Protein AF-A0A2N3B9I8-F1 (afdb_monomer_lite)

Secondary structure (DSSP, 8-state):
---TT-EEEHHHHHHHHTS-HHHHHHHHHTT-S-GGGEE-TTS-EEEGGGHHHHHHHHHGGGTS-HHHHHHHHHHHHHHHHHHTTS-HHHHTTS--EEEETTEEEE-HHHHHHHHHHHHHHHHHHHTEE-BTTBGGG--EETTS--BHHHHHHHHHTT----

Foldseek 3Di:
DDALQDWAALVLLCQLLVHDSVLSVVCVVVVLAPCVQWDCVVHTTGRLQCSLLSNQQVVCVVPDPNVVSSVLRVVCVVVCVVCRRDGLVVVLPDASWDDDPVDIDGSSVSSVSSVVSVVVVVVVVVQWDFDCVQPRRAIAGPPDNHGPVVVVVCVVVVPDDD

Structure (mmCIF, N/CA/C/O backbone):
data_AF-A0A2N3B9I8-F1
#
_entry.id   AF-A0A2N3B9I8-F1
#
loop_
_atom_site.group_PDB
_atom_site.id
_atom_site.type_symbol
_atom_site.label_atom_id
_atom_site.label_alt_id
_atom_site.label_comp_id
_atom_site.label_asym_id
_atom_site.label_entity_id
_atom_site.label_seq_id
_atom_site.pdbx_PDB_ins_code
_atom_site.Cartn_x
_atom_site.Cartn_y
_atom_site.Cartn_z
_atom_site.occupancy
_atom_site.B_iso_or_equiv
_atom_site.auth_seq_id
_atom_site.auth_comp_id
_atom_site.auth_asym_id
_atom_site.auth_atom_id
_atom_site.pdbx_PDB_model_num
ATOM 1 N N . MET A 1 1 ? -16.545 -0.253 -2.486 1.00 50.06 1 MET A N 1
ATOM 2 C CA . MET A 1 1 ? -15.345 -0.474 -3.320 1.00 50.06 1 MET A CA 1
ATOM 3 C C . MET A 1 1 ? -14.466 0.749 -3.206 1.00 50.06 1 MET A C 1
ATOM 5 O O . MET A 1 1 ? -14.866 1.826 -3.631 1.00 50.06 1 MET A O 1
ATOM 9 N N . THR A 1 2 ? -13.317 0.573 -2.575 1.00 61.41 2 THR A N 1
ATOM 10 C CA . THR A 1 2 ? -12.321 1.611 -2.313 1.00 61.41 2 THR A CA 1
ATOM 11 C C . THR A 1 2 ? -11.601 1.955 -3.621 1.00 61.41 2 THR A C 1
ATOM 13 O O . THR A 1 2 ? -11.182 1.056 -4.354 1.00 61.41 2 THR A O 1
ATOM 16 N N . ALA A 1 3 ? -11.514 3.235 -3.986 1.00 71.00 3 ALA A N 1
ATOM 17 C CA . ALA A 1 3 ? -11.034 3.630 -5.312 1.00 71.00 3 ALA A CA 1
ATOM 18 C C . ALA A 1 3 ? -9.507 3.482 -5.442 1.00 71.00 3 ALA A C 1
ATOM 20 O O . ALA A 1 3 ? -8.766 3.775 -4.509 1.00 71.00 3 ALA A O 1
ATOM 21 N N . VAL A 1 4 ? -9.015 3.113 -6.630 1.00 72.94 4 VAL A N 1
ATOM 22 C CA . VAL A 1 4 ? -7.570 3.105 -6.958 1.00 72.94 4 VAL A CA 1
ATOM 23 C C . VAL A 1 4 ? -6.934 4.482 -6.720 1.00 72.94 4 VAL A C 1
ATOM 25 O O . VAL A 1 4 ? -5.761 4.575 -6.353 1.00 72.94 4 VAL A O 1
ATOM 28 N N . THR A 1 5 ? -7.718 5.547 -6.924 1.00 85.69 5 THR A N 1
ATOM 29 C CA . THR A 1 5 ? -7.319 6.943 -6.718 1.00 85.69 5 THR A CA 1
ATOM 30 C C . THR A 1 5 ? -7.312 7.394 -5.265 1.00 85.69 5 THR A C 1
ATOM 32 O O . THR A 1 5 ? -6.978 8.548 -5.005 1.00 85.69 5 THR A O 1
ATOM 35 N N . GLU A 1 6 ? -7.740 6.554 -4.324 1.00 91.00 6 GLU A N 1
ATOM 36 C CA . GLU A 1 6 ? -7.796 6.952 -2.925 1.00 91.00 6 GLU A CA 1
ATOM 37 C C . GLU A 1 6 ? -6.398 7.266 -2.392 1.00 91.00 6 GLU A C 1
ATOM 39 O O . GLU A 1 6 ? -5.446 6.517 -2.617 1.00 91.00 6 GLU A O 1
ATOM 44 N N . MET A 1 7 ? -6.289 8.378 -1.669 1.00 94.81 7 MET A N 1
ATOM 45 C CA . MET A 1 7 ? -5.077 8.764 -0.960 1.00 94.81 7 MET A CA 1
ATOM 46 C C . MET A 1 7 ? -5.164 8.229 0.469 1.00 94.81 7 MET A C 1
ATOM 48 O O . MET A 1 7 ? -5.855 8.791 1.316 1.00 94.81 7 MET A O 1
ATOM 52 N N . LEU A 1 8 ? -4.477 7.117 0.716 1.00 96.56 8 LEU A N 1
ATOM 53 C CA . LEU A 1 8 ? -4.437 6.434 2.005 1.00 96.56 8 LEU A CA 1
ATOM 54 C C . LEU A 1 8 ? -3.509 7.161 2.966 1.00 96.56 8 LEU A C 1
ATOM 56 O O . LEU A 1 8 ? -2.431 7.602 2.565 1.00 96.56 8 LEU A O 1
ATOM 60 N N . LYS A 1 9 ? -3.866 7.214 4.252 1.00 96.81 9 LYS A N 1
ATOM 61 C CA . LYS A 1 9 ? -2.926 7.660 5.291 1.00 96.81 9 LYS A CA 1
ATOM 62 C C . LYS A 1 9 ? -1.725 6.718 5.338 1.00 96.81 9 LYS A C 1
ATOM 64 O O . LYS A 1 9 ? -1.853 5.530 5.050 1.00 96.81 9 LYS A O 1
ATOM 69 N N . ALA A 1 10 ? -0.569 7.205 5.786 1.00 97.38 10 ALA A N 1
ATOM 70 C CA . ALA A 1 10 ? 0.640 6.380 5.895 1.00 97.38 10 ALA A CA 1
ATOM 71 C C . ALA A 1 10 ? 0.431 5.059 6.675 1.00 97.38 10 ALA A C 1
ATOM 73 O O . ALA A 1 10 ? 0.983 4.027 6.299 1.00 97.38 10 ALA A O 1
ATOM 74 N N . THR A 1 11 ? -0.396 5.065 7.725 1.00 96.62 11 THR A N 1
ATOM 75 C CA . THR A 1 11 ? -0.753 3.861 8.497 1.00 96.62 11 THR A CA 1
ATOM 76 C C . THR A 1 11 ? -1.597 2.868 7.702 1.00 96.62 11 THR A C 1
ATOM 78 O O . THR A 1 11 ? -1.392 1.665 7.807 1.00 96.62 11 THR A O 1
ATOM 81 N N . GLU A 1 12 ? -2.515 3.350 6.873 1.00 97.44 12 GLU A N 1
ATOM 82 C CA . GLU A 1 12 ? -3.358 2.514 6.015 1.00 97.44 12 GLU A CA 1
ATOM 83 C C . GLU A 1 12 ? -2.552 1.955 4.841 1.00 97.44 12 GLU A C 1
ATOM 85 O O . GLU A 1 12 ? -2.642 0.770 4.528 1.00 97.44 12 GLU A O 1
ATOM 90 N N . ALA A 1 13 ? -1.683 2.777 4.249 1.00 98.25 13 ALA A N 1
ATOM 91 C CA . ALA A 1 13 ? -0.748 2.342 3.219 1.00 98.25 13 ALA A CA 1
ATOM 92 C C . ALA A 1 13 ? 0.187 1.233 3.731 1.00 98.25 13 ALA A C 1
ATOM 94 O O . ALA A 1 13 ? 0.465 0.292 2.987 1.00 98.25 13 ALA A O 1
ATOM 95 N N . ALA A 1 14 ? 0.629 1.301 4.994 1.00 98.44 14 ALA A N 1
ATOM 96 C CA . ALA A 1 14 ? 1.428 0.252 5.634 1.00 98.44 14 ALA A CA 1
ATOM 97 C C . ALA A 1 14 ? 0.682 -1.094 5.657 1.00 98.44 14 ALA A C 1
ATOM 99 O O . ALA A 1 14 ? 1.230 -2.113 5.239 1.00 98.44 14 ALA A O 1
ATOM 100 N N . VAL A 1 15 ? -0.599 -1.083 6.045 1.00 97.50 15 VAL A N 1
ATOM 101 C CA . VAL A 1 15 ? -1.465 -2.276 6.038 1.00 97.50 15 VAL A CA 1
ATOM 102 C C . VAL A 1 15 ? -1.649 -2.816 4.615 1.00 97.50 15 VAL A C 1
ATOM 104 O O . VAL A 1 15 ? -1.391 -3.991 4.352 1.00 97.50 15 VAL A O 1
ATOM 107 N N . VAL A 1 16 ? -2.027 -1.952 3.669 1.00 98.00 16 VAL A N 1
ATOM 108 C CA . VAL A 1 16 ? -2.352 -2.343 2.285 1.00 98.00 16 VAL A CA 1
ATOM 109 C C . VAL A 1 16 ? -1.123 -2.824 1.501 1.00 98.00 16 VAL A C 1
ATOM 111 O O . VAL A 1 16 ? -1.245 -3.648 0.592 1.00 98.00 16 VAL A O 1
ATOM 114 N N . SER A 1 17 ? 0.078 -2.363 1.847 1.00 98.19 17 SER A N 1
ATOM 115 C CA . SER A 1 17 ? 1.331 -2.826 1.229 1.00 98.19 17 SER A CA 1
ATOM 116 C C . SER A 1 17 ? 2.068 -3.905 2.030 1.00 98.19 17 SER A C 1
ATOM 118 O O . SER A 1 17 ? 3.072 -4.411 1.542 1.00 98.19 17 SER A O 1
ATOM 120 N N . ARG A 1 18 ? 1.562 -4.297 3.211 1.00 97.75 18 ARG A N 1
ATOM 121 C CA . ARG A 1 18 ? 2.196 -5.260 4.136 1.00 97.75 18 ARG A CA 1
ATOM 122 C C . ARG A 1 18 ? 3.634 -4.899 4.520 1.00 97.75 18 ARG A C 1
ATOM 124 O O . ARG A 1 18 ? 4.506 -5.762 4.595 1.00 97.75 18 ARG A O 1
ATOM 131 N N . VAL A 1 19 ? 3.881 -3.627 4.806 1.00 98.19 19 VAL A N 1
ATOM 132 C CA . VAL A 1 19 ? 5.178 -3.162 5.318 1.00 98.19 19 VAL A CA 1
ATOM 133 C C . VAL A 1 19 ? 4.988 -2.374 6.605 1.00 98.19 19 VAL A C 1
ATOM 135 O O . VAL A 1 19 ? 3.871 -2.024 6.982 1.00 98.19 19 VAL A O 1
ATOM 138 N N . SER A 1 20 ? 6.079 -2.089 7.312 1.00 98.12 20 SER A N 1
ATOM 139 C CA . SER A 1 20 ? 5.993 -1.278 8.525 1.00 98.12 20 SER A CA 1
ATOM 140 C C . SER A 1 20 ? 5.671 0.190 8.204 1.00 98.12 20 SER A C 1
ATOM 142 O O . SER A 1 20 ? 6.007 0.704 7.137 1.00 98.12 20 SER A O 1
ATOM 144 N N . LEU A 1 21 ? 5.094 0.929 9.158 1.00 97.94 21 LEU A N 1
ATOM 145 C CA . LEU A 1 21 ? 4.928 2.383 9.009 1.00 97.94 21 LEU A CA 1
ATOM 146 C C . LEU A 1 21 ? 6.277 3.095 8.792 1.00 97.94 21 LEU A C 1
ATOM 148 O O . LEU A 1 21 ? 6.361 4.076 8.055 1.00 97.94 21 LEU A O 1
ATOM 152 N N . ARG A 1 22 ? 7.353 2.581 9.404 1.00 98.19 22 ARG A N 1
ATOM 153 C CA . ARG A 1 22 ? 8.719 3.072 9.184 1.00 98.19 22 ARG A CA 1
ATOM 154 C C . ARG A 1 22 ? 9.130 2.929 7.719 1.00 98.19 22 ARG A C 1
ATOM 156 O O . ARG A 1 22 ?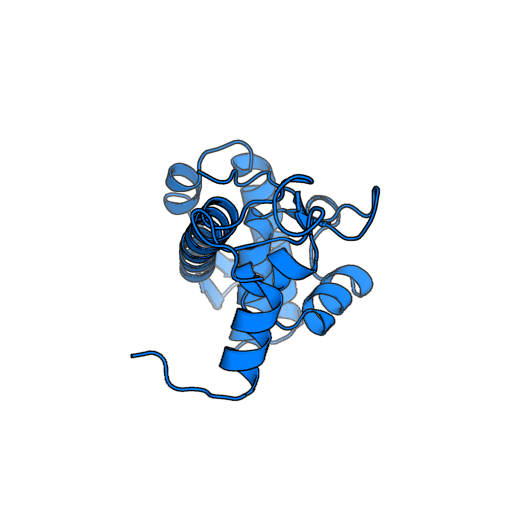 9.720 3.851 7.168 1.00 98.19 22 ARG A O 1
ATOM 163 N N . ASP A 1 23 ? 8.796 1.806 7.100 1.00 98.44 23 ASP A N 1
ATOM 164 C CA . ASP A 1 23 ? 9.098 1.527 5.698 1.00 98.44 23 ASP A CA 1
ATOM 165 C C . ASP A 1 23 ? 8.297 2.412 4.741 1.00 98.44 23 ASP A C 1
ATOM 167 O O . ASP A 1 23 ? 8.856 2.893 3.757 1.00 98.44 23 ASP A O 1
ATOM 171 N N . ILE A 1 24 ? 7.032 2.711 5.056 1.00 98.38 24 ILE A N 1
ATOM 172 C CA . ILE A 1 24 ? 6.244 3.710 4.313 1.00 98.38 24 ILE A CA 1
ATOM 173 C C . ILE A 1 24 ? 6.896 5.086 4.385 1.00 98.38 24 ILE A C 1
ATOM 175 O O . ILE A 1 24 ? 7.071 5.746 3.363 1.00 98.38 24 ILE A O 1
ATOM 179 N N . ASN A 1 25 ? 7.287 5.513 5.586 1.00 97.81 25 ASN A N 1
ATOM 180 C CA . ASN A 1 25 ? 7.973 6.787 5.761 1.00 97.81 25 ASN A CA 1
ATOM 181 C C . ASN A 1 25 ? 9.275 6.821 4.959 1.00 97.81 25 ASN A C 1
ATOM 183 O O . ASN A 1 25 ? 9.500 7.780 4.231 1.00 97.81 25 ASN A O 1
ATOM 187 N N . ARG A 1 26 ? 10.058 5.734 4.983 1.00 97.75 26 ARG A N 1
ATOM 188 C CA . ARG A 1 26 ? 11.264 5.601 4.160 1.00 97.75 26 ARG A CA 1
ATOM 189 C C . ARG A 1 26 ? 10.967 5.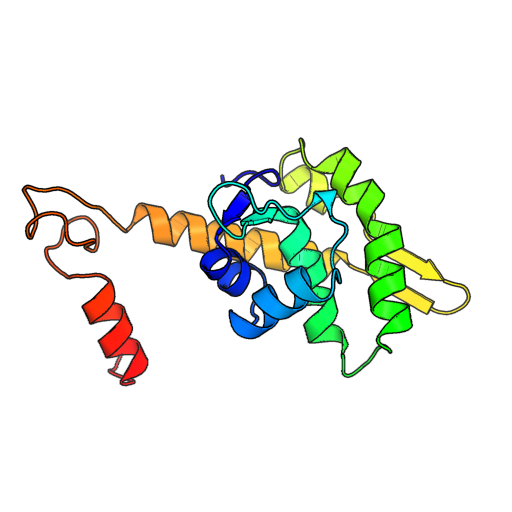723 2.666 1.00 97.75 26 ARG A C 1
ATOM 191 O O . ARG A 1 26 ? 11.676 6.439 1.975 1.00 97.75 26 ARG A O 1
ATOM 198 N N . VAL A 1 27 ? 9.925 5.060 2.163 1.00 97.62 27 VAL A N 1
ATOM 199 C CA . VAL A 1 27 ? 9.511 5.157 0.750 1.00 97.62 27 VAL A CA 1
ATOM 200 C C . VAL A 1 27 ? 9.234 6.595 0.330 1.00 97.62 27 VAL A C 1
ATOM 202 O O . VAL A 1 27 ? 9.624 6.989 -0.770 1.00 97.62 27 VAL A O 1
ATOM 205 N N . ILE A 1 28 ? 8.562 7.354 1.194 1.00 96.81 28 ILE A N 1
ATOM 206 C CA . ILE A 1 28 ? 8.234 8.760 0.961 1.00 96.81 28 ILE A CA 1
ATOM 207 C C . ILE A 1 28 ? 9.505 9.615 1.013 1.00 96.81 28 ILE A C 1
ATOM 209 O O . ILE A 1 28 ? 9.781 10.359 0.076 1.00 96.81 28 ILE A O 1
ATOM 213 N N . ASP A 1 29 ? 10.290 9.477 2.081 1.00 97.00 29 ASP A N 1
ATOM 214 C CA . ASP A 1 29 ? 11.459 10.316 2.355 1.00 97.00 29 ASP A CA 1
ATOM 215 C C . ASP A 1 29 ? 12.592 10.079 1.333 1.00 97.00 29 ASP A C 1
ATOM 217 O O . ASP A 1 29 ? 13.233 11.026 0.880 1.00 97.00 29 ASP A O 1
ATOM 221 N N . GLU A 1 30 ? 12.799 8.831 0.901 1.00 97.06 30 GLU A N 1
ATOM 222 C CA . GLU A 1 30 ? 13.801 8.450 -0.109 1.00 97.06 30 GLU A CA 1
ATOM 223 C C . GLU A 1 30 ? 13.275 8.541 -1.555 1.00 97.06 30 GLU A C 1
ATOM 225 O O . GLU A 1 30 ? 14.010 8.237 -2.495 1.00 97.06 30 GLU A O 1
ATOM 230 N N . ARG A 1 31 ? 12.015 8.959 -1.755 1.00 95.81 31 ARG A N 1
ATOM 231 C CA . ARG A 1 31 ? 11.364 9.094 -3.076 1.00 95.81 31 ARG A CA 1
ATOM 232 C C . ARG A 1 31 ? 11.463 7.821 -3.925 1.00 95.81 31 ARG A C 1
ATOM 234 O O . ARG A 1 31 ? 11.731 7.858 -5.127 1.00 95.81 31 ARG A O 1
ATOM 241 N N . ILE A 1 32 ? 11.232 6.676 -3.279 1.00 96.75 32 ILE A N 1
ATOM 242 C CA . ILE A 1 32 ? 11.189 5.358 -3.934 1.00 96.75 32 ILE A CA 1
ATOM 243 C C . ILE A 1 32 ? 9.996 5.291 -4.896 1.00 96.75 32 ILE A C 1
ATOM 245 O O . ILE A 1 32 ? 10.096 4.724 -5.986 1.00 96.75 32 ILE A O 1
ATOM 249 N N . LEU A 1 33 ? 8.867 5.884 -4.500 1.00 96.12 33 LEU A N 1
ATOM 250 C CA . LEU A 1 33 ? 7.720 6.076 -5.380 1.00 96.12 33 LEU A CA 1
ATOM 251 C C . LEU A 1 33 ? 7.849 7.377 -6.184 1.00 96.12 33 LEU A C 1
ATOM 253 O O . LEU A 1 33 ? 8.335 8.376 -5.655 1.00 96.12 33 LEU A O 1
ATOM 257 N N . PRO A 1 34 ? 7.333 7.408 -7.426 1.00 94.12 34 PRO A N 1
ATOM 258 C CA . PRO A 1 34 ? 7.105 8.655 -8.147 1.00 94.12 34 PRO A CA 1
ATOM 259 C C . PRO A 1 34 ? 6.250 9.638 -7.335 1.00 94.12 34 PRO A C 1
ATOM 261 O O . PRO A 1 34 ? 5.218 9.246 -6.787 1.00 94.12 34 PRO A O 1
ATOM 264 N N . ASP A 1 35 ? 6.625 10.922 -7.336 1.00 93.25 35 ASP A N 1
ATOM 265 C CA . ASP A 1 35 ? 5.952 11.960 -6.534 1.00 93.25 35 ASP A CA 1
ATOM 266 C C . ASP A 1 35 ? 4.444 12.051 -6.812 1.00 93.25 35 ASP A C 1
ATOM 268 O O . ASP A 1 35 ? 3.664 12.360 -5.923 1.00 93.25 35 ASP A O 1
ATOM 272 N N . ALA A 1 36 ? 4.004 11.721 -8.031 1.00 93.19 36 ALA A N 1
ATOM 273 C CA . ALA A 1 36 ? 2.590 11.726 -8.416 1.00 93.19 36 ALA A CA 1
ATOM 274 C C . ALA A 1 36 ? 1.706 10.749 -7.610 1.00 93.19 36 ALA A C 1
ATOM 276 O O . ALA A 1 36 ? 0.480 10.793 -7.739 1.00 93.19 36 ALA A O 1
ATOM 277 N N . PHE A 1 37 ? 2.308 9.844 -6.832 1.00 96.12 37 PHE A N 1
ATOM 278 C CA . PHE A 1 37 ? 1.616 8.865 -5.992 1.00 96.12 37 PHE A CA 1
ATOM 279 C C . PHE A 1 37 ? 1.681 9.186 -4.499 1.00 96.12 37 PHE A C 1
ATOM 281 O O . PHE A 1 37 ? 1.163 8.412 -3.694 1.00 96.12 37 PHE A O 1
ATOM 288 N N . VAL A 1 38 ? 2.303 10.305 -4.128 1.00 96.81 38 VAL A N 1
ATOM 289 C CA . VAL A 1 38 ? 2.448 10.753 -2.745 1.00 96.81 38 VAL A CA 1
ATOM 290 C C . VAL A 1 38 ? 1.873 12.161 -2.627 1.00 96.81 38 VAL A C 1
ATOM 292 O O . VAL A 1 38 ? 2.142 13.022 -3.457 1.00 96.81 38 VAL A O 1
ATOM 295 N N . SER A 1 39 ? 1.085 12.412 -1.585 1.00 95.94 39 SER A N 1
ATOM 296 C CA . SER A 1 39 ? 0.712 13.774 -1.187 1.00 95.94 39 SER A CA 1
ATOM 297 C C . SER A 1 39 ? 1.175 14.016 0.241 1.00 95.94 39 SER A C 1
ATOM 299 O O . SER A 1 39 ? 1.100 13.129 1.093 1.00 95.94 39 SER A O 1
ATOM 301 N N . LEU A 1 40 ? 1.686 15.221 0.476 1.00 94.75 40 LEU A N 1
ATOM 302 C CA . LEU A 1 40 ? 2.063 15.716 1.798 1.00 94.75 40 LEU A CA 1
ATOM 303 C C . LEU A 1 40 ? 1.049 16.746 2.323 1.00 94.75 40 LEU A C 1
ATOM 305 O O . LEU A 1 40 ? 1.257 17.338 3.385 1.00 94.75 40 LEU A O 1
ATOM 309 N N . ASP A 1 41 ? -0.050 16.951 1.592 1.00 89.44 41 ASP A N 1
ATOM 310 C CA . ASP A 1 41 ? -1.102 17.886 1.961 1.00 89.44 41 ASP A CA 1
ATOM 311 C C . ASP A 1 41 ? -1.873 17.316 3.151 1.00 89.44 41 ASP A C 1
ATOM 313 O O . ASP A 1 41 ? -2.450 16.229 3.086 1.00 89.44 41 ASP A O 1
ATOM 317 N N . ASN A 1 42 ? -1.867 18.052 4.263 1.00 88.94 42 ASN A N 1
ATOM 318 C CA . ASN A 1 42 ? -2.495 17.629 5.515 1.00 88.94 42 ASN A CA 1
ATOM 319 C C . ASN A 1 42 ? -1.988 16.263 6.035 1.00 88.94 42 ASN A C 1
ATOM 321 O O . ASN A 1 42 ? -2.743 15.471 6.598 1.00 88.94 42 ASN A O 1
ATOM 325 N N . GLY A 1 43 ? -0.695 15.983 5.844 1.00 92.00 43 GLY A N 1
ATOM 326 C CA . GLY A 1 43 ? -0.040 14.758 6.302 1.00 92.00 43 GLY A CA 1
ATOM 327 C C . GLY A 1 43 ? 0.432 13.863 5.158 1.00 92.00 43 GLY A C 1
ATOM 328 O O . GLY A 1 43 ? 0.274 14.178 3.985 1.00 92.00 43 GLY A O 1
ATOM 329 N N . ARG A 1 44 ? 1.054 12.735 5.513 1.00 96.44 44 ARG A N 1
ATOM 330 C CA . ARG A 1 44 ? 1.642 11.788 4.555 1.00 96.44 44 ARG A CA 1
ATOM 331 C C . ARG A 1 44 ? 0.577 10.844 4.007 1.00 96.44 44 ARG A C 1
ATOM 333 O O . ARG A 1 44 ? 0.053 10.013 4.756 1.00 96.44 44 ARG A O 1
ATOM 340 N N . HIS A 1 45 ? 0.327 10.939 2.706 1.00 97.31 45 HIS A N 1
ATOM 341 C CA . HIS A 1 45 ? -0.632 10.107 1.998 1.00 97.31 45 HIS A CA 1
ATOM 342 C C . HIS A 1 45 ? -0.012 9.403 0.792 1.00 97.31 45 HIS A C 1
ATOM 344 O O . HIS A 1 45 ? 0.854 9.955 0.112 1.00 97.31 45 HIS A O 1
ATOM 350 N N . VAL A 1 46 ? -0.489 8.192 0.510 1.00 97.56 46 VAL A N 1
ATOM 351 C CA . VAL A 1 46 ? -0.042 7.357 -0.609 1.00 97.56 46 VAL A CA 1
ATOM 352 C C . VAL A 1 46 ? -1.248 6.901 -1.419 1.00 97.56 46 VAL A C 1
ATOM 354 O O . VAL A 1 46 ? -2.247 6.457 -0.858 1.00 97.56 46 VAL A O 1
ATOM 357 N N . LEU A 1 47 ? -1.146 6.974 -2.744 1.00 96.25 47 LEU A N 1
ATOM 358 C CA . LEU A 1 47 ? -2.156 6.452 -3.659 1.00 96.25 47 LEU A CA 1
ATOM 359 C C . LEU A 1 47 ? -2.356 4.943 -3.438 1.00 96.25 47 LEU A C 1
ATOM 361 O O . LEU A 1 47 ? -1.391 4.184 -3.524 1.00 96.25 47 LEU A O 1
ATOM 365 N N . ALA A 1 48 ? -3.595 4.486 -3.249 1.00 95.88 48 ALA A N 1
ATOM 366 C CA . ALA A 1 48 ? -3.915 3.078 -2.998 1.00 95.88 48 ALA A CA 1
ATOM 367 C C . ALA A 1 48 ? -3.335 2.133 -4.067 1.00 95.88 48 ALA A C 1
ATOM 369 O O . ALA A 1 48 ? -2.733 1.110 -3.742 1.00 95.88 48 ALA A O 1
ATOM 370 N N . GLY A 1 49 ? -3.417 2.513 -5.348 1.00 95.06 49 GLY A N 1
ATOM 371 C CA . GLY A 1 49 ? -2.760 1.798 -6.449 1.00 95.06 49 GLY A CA 1
ATOM 372 C C . GLY A 1 49 ? -1.249 1.608 -6.264 1.00 95.06 49 GLY A C 1
ATOM 373 O O . GLY A 1 49 ? -0.712 0.537 -6.552 1.00 95.06 49 GLY A O 1
ATOM 374 N N . ALA A 1 50 ? -0.556 2.621 -5.741 1.00 96.94 50 ALA A N 1
ATOM 375 C CA . ALA A 1 50 ? 0.897 2.620 -5.582 1.00 96.94 50 ALA A CA 1
ATOM 376 C C . ALA A 1 50 ? 1.382 1.753 -4.408 1.00 96.94 50 ALA A C 1
ATOM 378 O O . ALA A 1 50 ? 2.566 1.417 -4.344 1.00 96.94 50 ALA A O 1
ATOM 379 N N . CYS A 1 51 ? 0.483 1.301 -3.528 1.00 98.19 51 CYS A N 1
ATOM 380 C CA . CYS A 1 51 ? 0.810 0.296 -2.516 1.00 98.19 51 CYS A CA 1
ATOM 381 C C . CYS A 1 51 ? 1.285 -1.031 -3.132 1.00 98.19 51 CYS A C 1
ATOM 383 O O . CYS A 1 51 ? 2.051 -1.747 -2.489 1.00 98.19 51 CYS A O 1
ATOM 385 N N . SER A 1 52 ? 0.902 -1.332 -4.378 1.00 97.88 52 SER A N 1
ATOM 386 C CA . SER A 1 52 ? 1.419 -2.489 -5.125 1.00 97.88 52 SER A CA 1
ATOM 387 C C . SER A 1 52 ? 2.917 -2.365 -5.430 1.00 97.88 52 SER A C 1
ATOM 389 O O . SER A 1 52 ? 3.667 -3.326 -5.273 1.00 97.88 52 SER A O 1
ATOM 391 N N . PHE A 1 53 ? 3.385 -1.163 -5.778 1.00 98.50 53 PHE A N 1
ATOM 392 C CA . PHE A 1 53 ? 4.804 -0.879 -6.001 1.00 98.50 53 PHE A CA 1
ATOM 393 C C . PHE A 1 53 ? 5.611 -0.921 -4.705 1.00 98.50 53 PHE A C 1
ATOM 395 O O . PHE A 1 53 ? 6.745 -1.395 -4.712 1.00 98.50 53 PHE A O 1
ATOM 402 N N . ILE A 1 54 ? 5.023 -0.484 -3.587 1.00 98.69 54 ILE A N 1
ATOM 403 C CA . ILE A 1 54 ? 5.645 -0.619 -2.264 1.00 98.69 54 ILE A CA 1
ATOM 404 C C . ILE A 1 54 ? 5.801 -2.097 -1.904 1.00 98.69 54 ILE A C 1
ATOM 406 O O . ILE A 1 54 ? 6.908 -2.522 -1.580 1.00 98.69 54 ILE A O 1
ATOM 410 N N . ALA A 1 55 ? 4.727 -2.887 -2.010 1.00 98.62 55 ALA A N 1
ATOM 411 C CA . ALA A 1 55 ? 4.773 -4.320 -1.727 1.00 98.62 55 ALA A CA 1
ATOM 412 C C . ALA A 1 55 ? 5.850 -5.010 -2.582 1.00 98.62 55 ALA A C 1
ATOM 414 O O . ALA A 1 55 ? 6.737 -5.675 -2.048 1.00 98.62 55 ALA A O 1
ATOM 415 N N . PHE A 1 56 ? 5.858 -4.743 -3.894 1.00 98.62 56 PHE A N 1
ATOM 416 C CA . PHE A 1 56 ? 6.899 -5.221 -4.802 1.00 98.62 56 PHE A CA 1
ATOM 417 C C . PHE A 1 56 ? 8.307 -4.835 -4.337 1.00 98.62 56 PHE A C 1
ATOM 419 O O . PHE A 1 56 ? 9.182 -5.701 -4.266 1.00 98.62 56 PHE A O 1
ATOM 426 N N . TYR A 1 57 ? 8.540 -3.562 -4.001 1.00 98.56 57 TYR A N 1
ATOM 427 C CA . TYR A 1 57 ? 9.861 -3.077 -3.605 1.00 98.56 57 TYR A CA 1
ATOM 428 C C . TYR A 1 57 ? 10.420 -3.861 -2.416 1.00 98.56 57 TYR A C 1
ATOM 430 O O . TYR A 1 57 ? 11.583 -4.262 -2.430 1.00 98.56 57 TYR A O 1
ATOM 438 N N . PHE A 1 58 ? 9.613 -4.111 -1.388 1.00 98.31 58 PHE A N 1
ATOM 439 C CA . PHE A 1 58 ? 10.082 -4.798 -0.186 1.00 98.31 58 PHE A CA 1
ATOM 440 C C . PHE A 1 58 ? 10.148 -6.316 -0.352 1.00 98.31 58 PHE A C 1
ATOM 442 O O . PHE A 1 58 ? 11.157 -6.923 0.009 1.00 98.31 58 PHE A O 1
ATOM 449 N N . GLU A 1 59 ? 9.125 -6.935 -0.939 1.00 97.88 59 GLU A N 1
ATOM 450 C CA . GLU A 1 59 ? 9.055 -8.394 -1.073 1.00 97.88 59 GLU A CA 1
ATOM 451 C C . GLU A 1 59 ? 10.115 -8.948 -2.040 1.00 97.88 59 GLU A C 1
ATOM 453 O O . GLU A 1 59 ? 10.638 -10.047 -1.840 1.00 97.88 59 GLU A O 1
ATOM 458 N N . SER A 1 60 ? 10.499 -8.177 -3.061 1.00 97.56 60 SER A N 1
ATOM 459 C CA . SER A 1 60 ? 11.517 -8.589 -4.036 1.00 97.56 60 SER A CA 1
ATOM 460 C C . SER A 1 60 ? 12.962 -8.328 -3.593 1.00 97.56 60 SER A C 1
ATOM 462 O O . SER A 1 60 ? 13.886 -8.739 -4.292 1.00 97.56 60 SER A O 1
ATOM 464 N N . ALA A 1 61 ? 13.196 -7.719 -2.423 1.00 96.81 61 ALA A N 1
ATOM 465 C CA . ALA A 1 61 ? 14.524 -7.274 -1.976 1.00 96.81 61 ALA A CA 1
ATOM 466 C C . ALA A 1 61 ? 15.591 -8.383 -1.887 1.00 96.81 61 ALA A C 1
ATOM 468 O O . ALA A 1 61 ? 16.783 -8.099 -1.940 1.00 96.81 61 ALA A O 1
ATOM 469 N N . LYS A 1 62 ? 15.176 -9.647 -1.727 1.00 96.69 62 LYS A N 1
ATOM 470 C CA . LYS A 1 62 ? 16.080 -10.813 -1.688 1.00 96.69 62 LYS A CA 1
ATOM 471 C C . LYS A 1 62 ? 16.383 -11.407 -3.068 1.00 96.69 62 LYS A C 1
ATOM 473 O O . LYS A 1 62 ? 17.164 -12.347 -3.156 1.00 96.69 62 LYS A O 1
ATOM 478 N N . ARG A 1 63 ? 15.705 -10.932 -4.115 1.00 96.38 63 ARG A N 1
ATOM 479 C CA . ARG A 1 63 ? 15.751 -11.492 -5.475 1.00 96.38 63 ARG A CA 1
ATOM 480 C C . ARG A 1 63 ? 16.223 -10.482 -6.510 1.00 96.38 63 ARG A C 1
ATOM 482 O O . ARG A 1 63 ? 16.821 -10.890 -7.493 1.00 96.38 63 ARG A O 1
ATOM 489 N N . LEU A 1 64 ? 15.933 -9.204 -6.284 1.00 96.88 64 LEU A N 1
ATOM 490 C CA . LEU A 1 64 ? 16.267 -8.099 -7.168 1.00 96.88 64 LEU A CA 1
ATOM 491 C C . LEU A 1 64 ? 17.106 -7.070 -6.417 1.00 96.88 64 LEU A C 1
ATOM 493 O O . LEU A 1 64 ? 16.881 -6.788 -5.235 1.00 96.88 64 LEU A O 1
ATOM 497 N N . THR A 1 65 ? 18.042 -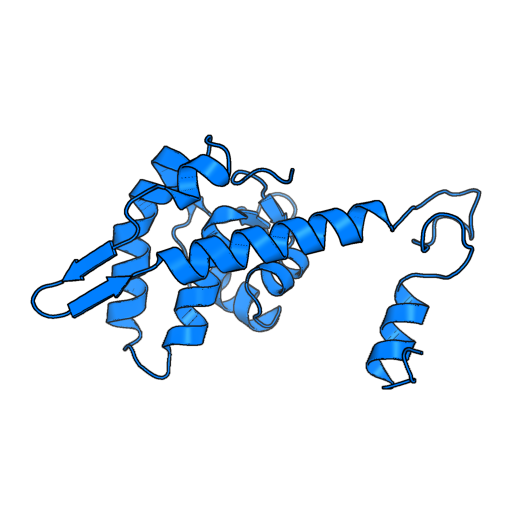6.467 -7.132 1.00 96.75 65 THR A N 1
ATOM 498 C CA . THR A 1 65 ? 18.800 -5.308 -6.668 1.00 96.75 65 THR A CA 1
ATOM 499 C C . THR A 1 65 ? 17.875 -4.106 -6.447 1.00 96.75 65 THR A C 1
ATOM 501 O O . THR A 1 65 ? 16.730 -4.054 -6.900 1.00 96.75 65 THR A O 1
ATOM 504 N N . SER A 1 66 ? 18.340 -3.094 -5.713 1.00 96.62 66 SER A N 1
ATOM 505 C CA . SER A 1 66 ? 17.588 -1.836 -5.578 1.00 96.62 66 SER A CA 1
ATOM 506 C C . SER A 1 66 ? 17.366 -1.142 -6.923 1.00 96.62 66 SER A C 1
ATOM 508 O O . SER A 1 66 ? 16.301 -0.566 -7.130 1.00 96.62 66 SER A O 1
ATOM 510 N N . GLU A 1 67 ? 18.329 -1.230 -7.839 1.00 96.00 67 GLU A N 1
ATOM 511 C CA . GLU A 1 67 ? 18.252 -0.594 -9.157 1.00 96.00 67 GLU A CA 1
ATOM 512 C C . GLU A 1 67 ? 17.159 -1.222 -10.025 1.00 96.00 67 GLU A C 1
ATOM 514 O O . GLU A 1 67 ? 16.296 -0.496 -10.513 1.00 96.00 67 GLU A O 1
ATOM 519 N N . GLU A 1 68 ? 17.108 -2.554 -10.122 1.00 97.31 68 GLU A N 1
ATOM 520 C CA . GLU A 1 68 ? 16.064 -3.275 -10.872 1.00 97.31 68 GLU A CA 1
ATOM 521 C C . GLU A 1 68 ? 14.662 -2.991 -10.312 1.00 97.31 68 GLU A C 1
ATOM 523 O O . GLU A 1 68 ? 13.701 -2.796 -11.060 1.00 97.31 68 GLU A O 1
ATOM 528 N N . ARG A 1 69 ? 14.533 -2.902 -8.981 1.00 97.94 69 ARG A N 1
ATOM 529 C CA . ARG A 1 69 ? 13.258 -2.568 -8.328 1.00 97.94 69 ARG A CA 1
ATOM 530 C C . ARG A 1 69 ? 12.810 -1.147 -8.655 1.00 97.94 69 ARG A C 1
ATOM 532 O O . ARG A 1 69 ? 11.658 -0.930 -9.028 1.00 97.94 69 ARG A O 1
ATOM 539 N N . LEU A 1 70 ? 13.712 -0.173 -8.548 1.00 97.69 70 LEU A N 1
ATOM 540 C CA . LEU A 1 70 ? 13.408 1.215 -8.899 1.00 97.69 70 LEU A CA 1
ATOM 541 C C . LEU A 1 70 ? 13.110 1.362 -10.395 1.00 97.69 70 LEU A C 1
ATOM 543 O O . LEU A 1 70 ? 12.202 2.107 -10.763 1.00 97.69 70 LEU A O 1
ATOM 547 N N . PHE A 1 71 ? 13.827 0.637 -11.254 1.00 97.00 71 PHE A N 1
ATOM 548 C CA . PHE A 1 71 ? 13.567 0.593 -12.689 1.00 97.00 71 PHE A CA 1
ATOM 549 C C . PHE A 1 71 ? 12.159 0.068 -12.989 1.00 97.00 71 PHE A C 1
ATOM 551 O O . PHE A 1 71 ? 11.407 0.714 -13.721 1.00 97.00 71 PHE A O 1
ATOM 558 N N . ALA A 1 72 ? 11.757 -1.051 -12.379 1.00 97.94 72 ALA A N 1
ATOM 559 C CA . ALA A 1 72 ? 10.426 -1.615 -12.577 1.00 97.94 72 ALA A CA 1
ATOM 560 C C . ALA A 1 72 ? 9.314 -0.645 -12.150 1.00 97.94 72 ALA A C 1
ATOM 562 O O . ALA A 1 72 ? 8.356 -0.441 -12.898 1.00 97.94 72 ALA A O 1
ATOM 563 N N . ILE A 1 73 ? 9.474 0.023 -11.002 1.00 98.06 73 ILE A N 1
ATOM 564 C CA . ILE A 1 73 ? 8.520 1.031 -10.513 1.00 98.06 73 ILE A CA 1
ATOM 565 C C . ILE A 1 73 ? 8.433 2.218 -11.476 1.00 98.06 73 ILE A C 1
ATOM 567 O O . ILE A 1 73 ? 7.334 2.646 -11.831 1.00 98.06 73 ILE A O 1
ATOM 571 N N . LYS A 1 74 ? 9.574 2.744 -11.938 1.00 96.50 74 LYS A N 1
ATOM 572 C CA . LYS A 1 74 ? 9.609 3.860 -12.896 1.00 96.50 74 LYS A CA 1
ATOM 573 C C . LYS A 1 74 ? 8.956 3.486 -14.227 1.00 96.50 74 LYS A C 1
ATOM 575 O O . LYS A 1 74 ? 8.209 4.290 -14.779 1.00 96.50 74 LYS A O 1
ATOM 580 N N . THR A 1 75 ? 9.181 2.266 -14.710 1.00 96.62 75 THR A N 1
ATOM 581 C CA . THR A 1 75 ? 8.626 1.768 -15.976 1.00 96.62 75 THR A CA 1
ATOM 582 C C . THR A 1 75 ? 7.121 1.500 -15.888 1.00 96.62 75 THR A C 1
ATOM 584 O O . THR A 1 75 ? 6.372 1.824 -16.813 1.00 96.62 75 THR A O 1
ATOM 587 N N . ALA A 1 76 ? 6.645 0.949 -14.770 1.00 96.44 76 ALA A N 1
ATOM 588 C CA . ALA A 1 76 ? 5.228 0.664 -14.552 1.00 96.44 76 ALA A CA 1
ATOM 589 C C . ALA A 1 76 ? 4.414 1.896 -14.116 1.00 96.44 76 ALA A C 1
ATOM 591 O O . ALA A 1 76 ? 3.210 1.961 -14.374 1.00 96.44 76 ALA A O 1
ATOM 592 N N . GLY A 1 77 ? 5.054 2.898 -13.505 1.00 95.31 77 GLY A N 1
ATOM 593 C CA . GLY A 1 77 ? 4.420 4.120 -13.001 1.00 95.31 77 GLY A CA 1
ATOM 594 C C . GLY A 1 77 ? 3.482 4.805 -14.003 1.00 95.31 77 GLY A C 1
ATOM 595 O O . GLY A 1 77 ? 2.314 5.015 -13.678 1.00 95.31 77 GLY A O 1
ATOM 596 N N . PRO A 1 78 ? 3.905 5.091 -15.249 1.00 94.38 78 PRO A N 1
ATOM 597 C CA . PRO A 1 78 ? 3.031 5.685 -16.258 1.00 94.38 78 PRO A CA 1
ATOM 598 C C . PRO A 1 78 ? 1.762 4.874 -16.557 1.00 94.38 78 PRO A C 1
ATOM 600 O O . PRO A 1 78 ? 0.735 5.471 -16.881 1.00 94.38 78 PRO A O 1
ATOM 603 N N . ARG A 1 79 ? 1.802 3.536 -16.448 1.00 93.00 79 ARG A N 1
ATOM 604 C CA . ARG A 1 79 ? 0.611 2.682 -16.620 1.00 93.00 79 ARG A CA 1
ATOM 605 C C . ARG A 1 79 ? -0.369 2.914 -15.480 1.00 93.00 79 ARG A C 1
ATOM 607 O O . ARG A 1 79 ? -1.531 3.205 -15.742 1.00 93.00 79 ARG A O 1
ATOM 614 N N . LEU A 1 80 ? 0.120 2.911 -14.238 1.00 93.31 80 LEU A N 1
ATOM 615 C CA . LEU A 1 80 ? -0.708 3.241 -13.081 1.00 93.31 80 LEU A CA 1
ATOM 616 C C . LEU A 1 80 ? -1.297 4.649 -13.201 1.00 93.31 80 LEU A C 1
ATOM 618 O O . LEU A 1 80 ? -2.487 4.820 -12.985 1.00 93.31 80 LEU A O 1
ATOM 622 N N . THR A 1 81 ? -0.518 5.647 -13.621 1.00 92.19 81 THR A N 1
ATOM 623 C CA . THR A 1 81 ? -1.025 7.015 -13.814 1.00 92.19 81 THR A CA 1
ATOM 624 C C . THR A 1 81 ? -2.160 7.087 -14.835 1.00 92.19 81 THR A C 1
ATOM 626 O O . THR A 1 81 ? -3.131 7.805 -14.599 1.00 92.19 81 THR A O 1
ATOM 629 N N . ARG A 1 82 ? -2.069 6.353 -15.953 1.00 89.94 82 ARG A N 1
ATOM 630 C CA . ARG A 1 82 ? -3.135 6.313 -16.970 1.00 89.94 82 ARG A CA 1
ATOM 631 C C . ARG A 1 82 ? -4.373 5.574 -16.477 1.00 89.94 82 ARG A C 1
ATOM 633 O O . ARG A 1 82 ? -5.486 6.042 -16.697 1.00 89.94 82 ARG A O 1
ATOM 640 N N . SER A 1 83 ? -4.175 4.456 -15.788 1.00 85.62 83 SER A N 1
ATOM 641 C CA . SER A 1 83 ? -5.264 3.574 -15.375 1.00 85.62 83 SER A CA 1
ATOM 642 C C . SER A 1 83 ? -5.825 3.918 -13.990 1.00 85.62 83 SER A C 1
ATOM 644 O O . SER A 1 83 ? -6.845 3.358 -13.616 1.00 85.62 83 SER A O 1
ATOM 646 N N . ARG A 1 84 ? -5.244 4.867 -13.232 1.00 79.88 84 ARG A N 1
ATOM 647 C CA . ARG A 1 84 ? -5.661 5.167 -11.843 1.00 79.88 84 ARG A CA 1
ATOM 648 C C . ARG A 1 84 ? -7.125 5.561 -11.702 1.00 79.88 84 ARG A C 1
ATOM 650 O O . ARG A 1 84 ? -7.704 5.289 -10.666 1.00 79.88 84 ARG A O 1
ATOM 657 N N . ALA A 1 85 ? -7.710 6.197 -12.718 1.00 82.06 85 ALA A N 1
ATOM 658 C CA . ALA A 1 85 ? -9.120 6.592 -12.718 1.00 82.06 85 ALA A CA 1
ATOM 659 C C . ALA A 1 85 ? -10.080 5.419 -13.002 1.00 82.06 85 ALA A C 1
ATOM 661 O O . ALA A 1 85 ? -11.295 5.586 -12.925 1.00 82.06 85 ALA A O 1
ATOM 662 N N . LEU A 1 86 ? -9.553 4.246 -13.359 1.00 81.00 86 LEU A N 1
ATOM 663 C CA . LEU A 1 86 ? -10.337 3.049 -13.627 1.00 81.00 86 LEU A CA 1
ATOM 664 C C . LEU A 1 86 ? -10.625 2.276 -12.332 1.00 81.00 86 LEU A C 1
ATOM 666 O O . LEU A 1 86 ? -9.942 2.417 -11.318 1.00 81.00 86 LEU A O 1
ATOM 670 N N . ALA A 1 87 ? -11.629 1.401 -12.386 1.00 86.69 87 ALA A N 1
ATOM 671 C CA . ALA A 1 87 ? -11.897 0.446 -11.317 1.00 86.69 87 ALA A CA 1
ATOM 672 C C . ALA A 1 87 ? -10.773 -0.598 -11.200 1.00 86.69 87 ALA A C 1
ATOM 674 O O . ALA A 1 87 ? -10.146 -0.964 -12.197 1.00 86.69 87 ALA A O 1
ATOM 675 N N . TRP A 1 88 ? -10.589 -1.169 -10.007 1.00 87.81 88 TRP A N 1
ATOM 676 C CA . TRP A 1 88 ? -9.610 -2.236 -9.755 1.00 87.81 88 TRP A CA 1
ATOM 677 C C . TRP A 1 88 ? -9.720 -3.411 -10.732 1.00 87.81 88 TRP A C 1
ATOM 679 O O . TRP A 1 88 ? -8.713 -3.869 -11.261 1.00 87.81 88 TRP A O 1
ATOM 689 N N . ALA A 1 89 ? -10.939 -3.837 -11.074 1.00 88.50 89 ALA A N 1
ATOM 690 C CA . ALA A 1 89 ? -11.168 -4.903 -12.053 1.00 88.50 89 ALA A CA 1
ATOM 691 C C . ALA A 1 89 ? -10.623 -4.589 -13.463 1.00 88.50 89 ALA A C 1
ATOM 693 O O . ALA A 1 89 ? -10.392 -5.501 -14.258 1.00 88.50 89 ALA A O 1
ATOM 694 N N . ALA A 1 90 ? -10.451 -3.312 -13.816 1.00 87.12 90 ALA A N 1
ATOM 695 C CA . ALA A 1 90 ? -9.768 -2.918 -15.044 1.00 87.12 90 ALA A CA 1
ATOM 696 C C . ALA A 1 90 ? -8.246 -2.987 -14.872 1.00 87.12 90 ALA A C 1
ATOM 698 O O . ALA A 1 90 ? -7.591 -3.589 -15.714 1.00 87.12 90 ALA A O 1
ATOM 699 N N . LEU A 1 91 ? -7.699 -2.479 -13.757 1.00 87.88 91 LEU A N 1
ATOM 700 C CA . LEU A 1 91 ? -6.264 -2.593 -13.456 1.00 87.88 91 LEU A CA 1
ATOM 701 C C . LEU A 1 91 ? -5.791 -4.046 -13.443 1.00 87.88 91 LEU A C 1
ATOM 703 O O . LEU A 1 91 ? -4.727 -4.338 -13.969 1.00 87.88 91 LEU A O 1
ATOM 707 N N . LEU A 1 92 ? -6.573 -4.965 -12.879 1.00 92.69 92 LEU A N 1
ATOM 708 C CA . LEU A 1 92 ? -6.214 -6.386 -12.805 1.00 92.69 92 LEU A CA 1
ATOM 709 C C . LEU A 1 92 ? -6.156 -7.082 -14.174 1.00 92.69 92 LEU A C 1
ATOM 711 O O . LEU A 1 92 ? -5.667 -8.204 -14.259 1.00 92.69 92 LEU A O 1
ATOM 715 N N . ARG A 1 93 ? -6.658 -6.440 -15.235 1.00 91.88 93 ARG A N 1
ATOM 716 C CA . ARG A 1 93 ? -6.602 -6.940 -16.616 1.00 91.88 93 ARG A CA 1
ATOM 717 C C . ARG A 1 93 ? -5.496 -6.293 -17.454 1.00 91.88 93 ARG A C 1
ATOM 719 O O . ARG A 1 93 ? -5.299 -6.708 -18.591 1.00 91.88 93 ARG A O 1
ATOM 726 N N . GLU A 1 94 ? -4.813 -5.281 -16.926 1.00 92.31 94 GLU A N 1
ATOM 727 C CA . GLU A 1 94 ? -3.696 -4.620 -17.605 1.00 92.31 94 GLU A CA 1
ATOM 728 C C . GLU A 1 94 ? -2.448 -5.510 -17.633 1.00 92.31 94 GLU A C 1
ATOM 730 O O . GLU A 1 94 ? -2.231 -6.338 -16.744 1.00 92.31 94 GLU A O 1
ATOM 735 N N . ASP A 1 95 ? -1.586 -5.292 -18.631 1.00 94.38 95 ASP A N 1
ATOM 736 C CA . ASP A 1 95 ? -0.260 -5.911 -18.658 1.00 94.38 95 ASP A CA 1
ATOM 737 C C . ASP A 1 95 ? 0.697 -5.170 -17.713 1.00 94.38 95 ASP A C 1
ATOM 739 O O . ASP A 1 95 ? 1.201 -4.070 -17.986 1.00 94.38 95 ASP A O 1
ATOM 743 N N . TRP A 1 96 ? 0.970 -5.813 -16.583 1.00 96.81 96 TRP A N 1
ATOM 744 C CA . TRP A 1 96 ? 1.899 -5.343 -15.562 1.00 96.81 96 TRP A CA 1
ATOM 745 C C . TRP A 1 96 ? 3.319 -5.886 -15.733 1.00 96.81 96 TRP A C 1
ATOM 747 O O . TRP A 1 96 ? 4.166 -5.676 -14.865 1.00 96.81 96 TRP A O 1
ATOM 757 N N . THR A 1 97 ? 3.616 -6.516 -16.870 1.00 97.44 97 THR A N 1
ATOM 758 C CA . THR A 1 97 ? 4.951 -7.021 -17.176 1.00 97.44 97 THR A CA 1
ATOM 759 C C . THR A 1 97 ? 5.913 -5.873 -17.485 1.00 97.44 97 THR A C 1
ATOM 761 O O . THR A 1 97 ? 5.664 -5.018 -18.347 1.00 97.44 97 THR A O 1
ATOM 764 N N . VAL A 1 98 ? 7.052 -5.858 -16.806 1.00 97.56 98 VAL A N 1
ATOM 765 C CA . VAL A 1 98 ? 8.217 -5.037 -17.144 1.00 97.56 98 VAL A CA 1
ATOM 766 C C . VAL A 1 98 ? 9.272 -5.953 -17.754 1.00 97.56 98 VAL A C 1
ATOM 768 O O . VAL A 1 98 ? 9.584 -7.000 -17.193 1.00 97.56 98 VAL A O 1
ATOM 771 N N . ARG A 1 99 ? 9.792 -5.571 -18.921 1.00 95.88 99 ARG A N 1
ATOM 772 C CA . ARG A 1 99 ? 10.847 -6.301 -19.629 1.00 95.88 99 ARG A CA 1
ATOM 773 C C . ARG A 1 99 ? 12.084 -5.422 -19.704 1.00 95.88 99 ARG A C 1
ATOM 775 O O . ARG A 1 99 ? 11.964 -4.269 -20.116 1.00 95.88 99 ARG A O 1
ATOM 782 N N . ASP A 1 100 ? 13.218 -5.986 -19.324 1.00 92.69 100 ASP A N 1
ATOM 783 C CA . ASP A 1 100 ? 14.532 -5.359 -19.395 1.00 92.69 100 ASP A CA 1
ATOM 784 C C . ASP A 1 100 ? 15.562 -6.407 -19.823 1.00 92.69 100 ASP A C 1
ATOM 786 O O . ASP A 1 100 ? 15.934 -7.280 -19.044 1.00 92.69 100 ASP A O 1
ATOM 790 N N . GLU A 1 101 ? 15.939 -6.385 -21.101 1.00 90.81 101 GLU A N 1
ATOM 791 C CA . GLU A 1 101 ? 16.785 -7.401 -21.740 1.00 90.81 101 GLU A CA 1
ATOM 792 C C . GLU A 1 101 ? 16.353 -8.850 -21.420 1.00 90.81 101 GLU A C 1
ATOM 794 O O . GLU A 1 101 ? 15.344 -9.332 -21.940 1.00 90.81 101 GLU A O 1
ATOM 799 N N . PHE A 1 102 ? 17.117 -9.556 -20.579 1.00 92.75 102 PHE A N 1
ATOM 800 C CA . PHE A 1 102 ? 16.858 -10.939 -20.172 1.00 92.75 102 PHE A CA 1
ATOM 801 C C . PHE A 1 102 ? 15.921 -11.052 -18.956 1.00 92.75 102 PHE A C 1
ATOM 803 O O . PHE A 1 102 ? 15.430 -12.143 -18.655 1.00 92.75 102 PHE A O 1
ATOM 810 N N . LEU A 1 103 ? 15.677 -9.952 -18.244 1.00 94.19 103 LEU A N 1
ATOM 811 C CA . LEU A 1 103 ? 14.877 -9.903 -17.030 1.00 94.19 103 LEU A CA 1
ATOM 812 C C . LEU A 1 103 ? 13.421 -9.559 -17.362 1.00 94.19 103 LEU A C 1
ATOM 814 O O . LEU A 1 103 ? 13.104 -8.567 -18.017 1.00 94.19 103 LEU A O 1
ATOM 818 N N . THR A 1 104 ? 12.504 -10.389 -16.871 1.00 97.19 104 THR A N 1
ATOM 819 C CA . THR A 1 104 ? 11.064 -10.126 -16.923 1.00 97.19 104 THR A CA 1
ATOM 820 C C . THR A 1 104 ? 10.515 -10.091 -15.506 1.00 97.19 104 THR A C 1
ATOM 822 O O . THR A 1 104 ? 10.654 -11.056 -14.757 1.00 97.19 104 THR A O 1
ATOM 825 N N . ILE A 1 105 ? 9.883 -8.977 -15.146 1.00 98.19 105 ILE A N 1
ATOM 826 C CA . ILE A 1 105 ? 9.263 -8.761 -13.840 1.00 98.19 105 ILE A CA 1
ATOM 827 C C . ILE A 1 105 ? 7.759 -8.648 -14.055 1.00 98.19 105 ILE A C 1
ATOM 829 O O . ILE A 1 105 ? 7.288 -7.718 -14.707 1.00 98.19 105 ILE A O 1
ATOM 833 N N . ASP A 1 106 ? 7.003 -9.583 -13.490 1.00 97.62 106 ASP A N 1
ATOM 834 C CA . ASP A 1 106 ? 5.547 -9.501 -13.445 1.00 97.62 106 ASP A CA 1
ATOM 835 C C . ASP A 1 106 ? 5.102 -8.806 -12.152 1.00 97.62 106 ASP A C 1
ATOM 837 O O . ASP A 1 106 ? 5.351 -9.302 -11.049 1.00 97.62 106 ASP A O 1
ATOM 841 N N . LEU A 1 107 ? 4.461 -7.640 -12.285 1.00 98.25 107 LEU A N 1
ATOM 842 C CA . LEU A 1 107 ? 3.940 -6.883 -11.145 1.00 98.25 107 LEU A CA 1
ATOM 843 C C . LEU A 1 107 ? 2.477 -7.225 -10.807 1.00 98.25 107 LEU A C 1
ATOM 845 O O . LEU A 1 107 ? 1.988 -6.798 -9.757 1.00 98.25 107 LEU A O 1
ATOM 849 N N . LEU A 1 108 ? 1.778 -8.010 -11.637 1.00 97.56 108 LEU A N 1
ATOM 850 C CA . LEU A 1 108 ? 0.365 -8.349 -11.435 1.00 97.56 108 LEU A CA 1
ATOM 851 C C . LEU A 1 108 ? 0.078 -8.999 -10.067 1.00 97.56 108 LEU A C 1
ATOM 853 O O . LEU A 1 108 ? -0.920 -8.613 -9.448 1.00 97.56 108 LEU A O 1
ATOM 857 N N . PRO A 1 109 ? 0.916 -9.912 -9.526 1.00 98.00 109 PRO A N 1
ATOM 858 C CA . PRO A 1 109 ? 0.675 -10.493 -8.205 1.00 98.00 109 PRO A CA 1
ATOM 859 C C . PRO A 1 109 ? 0.580 -9.442 -7.091 1.00 98.00 109 PRO A C 1
ATOM 861 O O . PRO A 1 109 ? -0.249 -9.569 -6.188 1.00 98.00 109 PRO A O 1
ATOM 864 N N . PHE A 1 110 ? 1.374 -8.372 -7.177 1.00 98.00 110 PHE A N 1
ATOM 865 C CA . PHE A 1 110 ? 1.358 -7.288 -6.194 1.00 98.00 110 PHE A CA 1
ATOM 866 C C . PHE A 1 110 ? 0.128 -6.397 -6.360 1.00 98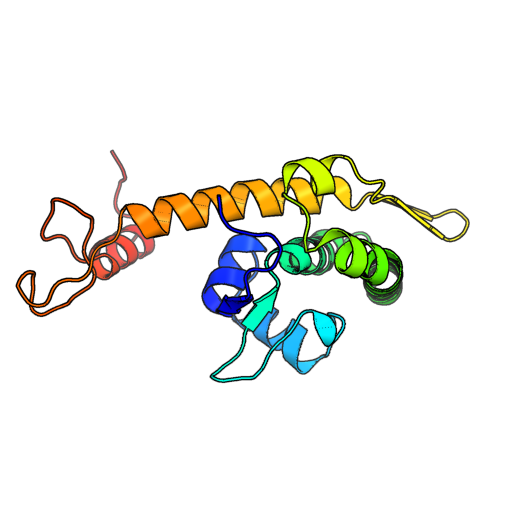.00 110 PHE A C 1
ATOM 868 O O . PHE A 1 110 ? -0.471 -6.004 -5.363 1.00 98.00 110 PHE A O 1
ATOM 875 N N . VAL A 1 111 ? -0.297 -6.130 -7.600 1.00 96.62 111 VAL A N 1
ATOM 876 C CA . VAL A 1 111 ? -1.547 -5.402 -7.880 1.00 96.62 111 VAL A CA 1
ATOM 877 C C . VAL A 1 111 ? -2.748 -6.166 -7.318 1.00 96.62 111 VAL A C 1
ATOM 879 O O . VAL A 1 111 ? -3.583 -5.576 -6.634 1.00 96.62 111 VAL A O 1
ATOM 882 N N . LYS A 1 112 ? -2.801 -7.486 -7.539 1.00 96.88 112 LYS A N 1
ATOM 883 C CA . LYS A 1 112 ? -3.855 -8.357 -7.005 1.00 96.88 112 LYS A CA 1
ATOM 884 C C . LYS A 1 112 ? -3.877 -8.355 -5.480 1.00 96.88 112 LYS A C 1
ATOM 886 O O . LYS A 1 112 ? -4.911 -8.049 -4.894 1.00 96.88 112 LYS A O 1
ATOM 891 N N . GLY A 1 113 ? -2.734 -8.616 -4.846 1.00 97.44 113 GLY A N 1
ATOM 892 C CA . GLY A 1 113 ? -2.646 -8.628 -3.387 1.00 97.44 113 GLY A CA 1
ATOM 893 C C . GLY A 1 113 ? -2.992 -7.273 -2.761 1.00 97.44 113 GLY A C 1
ATOM 894 O O . GLY A 1 113 ? -3.602 -7.226 -1.698 1.00 97.44 113 GLY A O 1
ATOM 895 N N . THR A 1 114 ? -2.632 -6.164 -3.412 1.00 96.62 114 THR A N 1
ATOM 896 C CA . THR A 1 114 ? -3.022 -4.821 -2.967 1.00 96.62 114 THR A CA 1
ATOM 897 C C . THR A 1 114 ? -4.528 -4.598 -3.067 1.00 96.62 114 THR A C 1
ATOM 899 O O . THR A 1 114 ? -5.094 -4.043 -2.131 1.00 96.62 114 THR A O 1
ATOM 902 N N . SER A 1 115 ? -5.181 -5.051 -4.143 1.00 95.56 115 SER A N 1
ATOM 903 C CA . SER A 1 115 ? -6.643 -4.962 -4.274 1.00 95.56 115 SER A CA 1
ATOM 904 C C . SER A 1 115 ? -7.352 -5.714 -3.146 1.00 95.56 115 SER A C 1
ATOM 906 O O . SER A 1 115 ? -8.214 -5.141 -2.492 1.00 95.56 115 SER A O 1
ATOM 908 N N . GLU A 1 116 ? -6.948 -6.959 -2.876 1.00 96.19 116 GLU A N 1
ATOM 909 C CA . GLU A 1 116 ? -7.534 -7.792 -1.812 1.00 96.19 116 GLU A CA 1
ATOM 910 C C . GLU A 1 116 ? -7.408 -7.115 -0.437 1.00 96.19 116 GLU A C 1
ATOM 912 O O . GLU A 1 116 ? -8.386 -6.956 0.285 1.00 96.19 116 GLU A O 1
ATOM 917 N N . ARG A 1 117 ? -6.215 -6.608 -0.104 1.00 96.88 117 ARG A N 1
ATOM 918 C CA . ARG A 1 117 ? -5.975 -5.936 1.186 1.00 96.88 117 ARG A CA 1
ATOM 919 C C . ARG A 1 117 ? -6.679 -4.595 1.324 1.00 96.88 117 ARG A C 1
ATOM 921 O O . ARG A 1 117 ? -6.928 -4.139 2.438 1.00 96.88 117 ARG A O 1
ATOM 928 N N . LEU A 1 118 ? -6.949 -3.925 0.211 1.00 94.94 118 LEU A N 1
ATOM 929 C CA . LEU A 1 118 ? -7.717 -2.692 0.225 1.00 94.94 118 LEU A CA 1
ATOM 930 C C . LEU A 1 118 ? -9.204 -2.967 0.480 1.00 94.94 118 LEU A C 1
ATOM 932 O O . LEU A 1 118 ? -9.854 -2.174 1.164 1.00 94.94 118 LEU A O 1
ATOM 936 N N . ASP A 1 119 ? -9.726 -4.083 -0.032 1.00 94.56 119 ASP A N 1
ATOM 937 C CA . ASP A 1 119 ? -11.069 -4.553 0.302 1.00 94.56 119 ASP A CA 1
ATOM 938 C C . ASP A 1 119 ? -11.151 -4.948 1.786 1.00 94.56 119 ASP A C 1
ATOM 940 O O . ASP A 1 119 ? -12.088 -4.523 2.464 1.00 94.56 119 ASP A O 1
ATOM 944 N N . ASP A 1 120 ? -10.132 -5.631 2.325 1.00 95.12 120 ASP A N 1
ATOM 945 C CA . ASP A 1 120 ? -10.029 -5.930 3.764 1.00 95.12 120 ASP A CA 1
ATOM 946 C C . ASP A 1 120 ? -10.018 -4.647 4.614 1.00 95.12 120 ASP A C 1
ATOM 948 O O . ASP A 1 120 ? -10.751 -4.542 5.600 1.00 95.12 120 ASP A O 1
ATOM 952 N N . LEU A 1 121 ? -9.228 -3.635 4.224 1.00 95.25 121 LEU A N 1
ATOM 953 C CA . LEU A 1 121 ? -9.213 -2.328 4.891 1.00 95.25 121 LEU A CA 1
ATOM 954 C C . LEU A 1 121 ? -10.587 -1.648 4.820 1.00 95.25 121 LEU A C 1
ATOM 956 O O . LEU A 1 121 ? -11.035 -1.053 5.800 1.00 95.25 121 LEU A O 1
ATOM 960 N N . GLY A 1 122 ? -11.258 -1.727 3.669 1.00 93.62 122 GLY A N 1
ATOM 961 C CA . GLY A 1 122 ? -12.611 -1.209 3.488 1.00 93.62 122 GLY A CA 1
ATOM 962 C C . GLY A 1 122 ? -13.603 -1.877 4.440 1.00 93.62 122 GLY A C 1
ATOM 963 O O . GLY A 1 122 ? -14.309 -1.186 5.170 1.00 93.62 122 GLY A O 1
ATOM 964 N N . ALA A 1 123 ? -13.601 -3.209 4.503 1.00 93.62 123 ALA A N 1
ATOM 965 C CA . ALA A 1 123 ? -14.435 -3.968 5.431 1.00 93.62 123 ALA A CA 1
ATOM 966 C C . ALA A 1 123 ? -14.127 -3.615 6.898 1.00 93.62 123 ALA A C 1
ATOM 968 O O . ALA A 1 123 ? -15.047 -3.396 7.686 1.00 93.62 123 ALA A O 1
ATOM 969 N N . ALA A 1 124 ? -12.845 -3.479 7.249 1.00 92.12 124 ALA A N 1
ATOM 970 C CA . ALA A 1 124 ? -12.412 -3.070 8.581 1.00 92.12 124 ALA A CA 1
ATOM 971 C C . ALA A 1 124 ? -12.894 -1.654 8.953 1.00 92.12 124 ALA A C 1
ATOM 973 O O . ALA A 1 124 ? -13.262 -1.410 10.098 1.00 92.12 124 ALA A O 1
ATOM 974 N N . ARG A 1 125 ? -12.936 -0.713 8.003 1.00 93.00 125 ARG A N 1
ATOM 975 C CA . ARG A 1 125 ? -13.485 0.633 8.240 1.00 9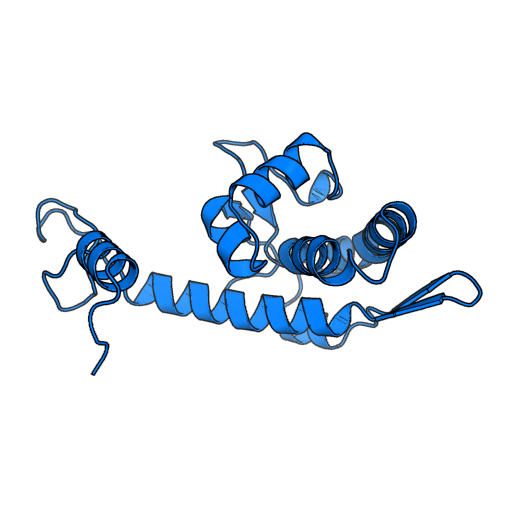3.00 125 ARG A CA 1
ATOM 976 C C . ARG A 1 125 ? -14.993 0.594 8.497 1.00 93.00 125 ARG A C 1
ATOM 978 O O . ARG A 1 125 ? -15.467 1.286 9.391 1.00 93.00 125 ARG A O 1
ATOM 985 N N . GLU A 1 126 ? -15.739 -0.235 7.768 1.00 93.25 126 GLU A N 1
ATOM 986 C CA . GLU A 1 126 ? -17.202 -0.328 7.904 1.00 93.25 126 GLU A CA 1
ATOM 987 C C . GLU A 1 126 ? -17.656 -0.909 9.250 1.00 93.25 126 GLU A C 1
ATOM 989 O O . GLU A 1 126 ? -18.690 -0.496 9.796 1.00 93.25 126 GLU A O 1
ATOM 994 N N . ILE A 1 127 ? -16.880 -1.833 9.825 1.00 94.00 127 ILE A N 1
ATOM 995 C CA . ILE A 1 127 ? -17.174 -2.403 11.149 1.00 94.00 127 ILE A CA 1
ATOM 996 C C . ILE A 1 127 ? -16.868 -1.440 12.300 1.00 94.00 127 ILE A C 1
ATOM 998 O O . ILE A 1 127 ? -17.260 -1.727 13.427 1.00 94.00 127 ILE A O 1
ATOM 1002 N N . VAL A 1 128 ? -16.199 -0.310 12.055 1.00 94.12 128 VAL A N 1
ATOM 1003 C CA . VAL A 1 128 ? -15.891 0.691 13.083 1.00 94.12 128 VAL A CA 1
ATOM 1004 C C . VAL A 1 128 ? -16.892 1.839 13.002 1.00 94.12 128 VAL A C 1
ATOM 1006 O O . VAL A 1 128 ? -17.231 2.326 11.924 1.00 94.12 128 VAL A O 1
ATOM 1009 N N . CYS A 1 129 ? -17.376 2.300 14.153 1.00 94.00 129 CYS A N 1
ATOM 1010 C CA . CYS A 1 129 ? -18.177 3.515 14.232 1.00 94.00 129 CYS A CA 1
ATOM 1011 C C . CYS A 1 129 ? -17.712 4.433 15.362 1.00 94.00 129 CYS A C 1
ATOM 1013 O O . CYS A 1 129 ? -17.220 3.977 16.394 1.00 94.00 129 CYS A O 1
ATOM 1015 N N . THR A 1 130 ? -17.936 5.729 15.166 1.00 93.25 130 THR A N 1
ATOM 1016 C CA . THR A 1 130 ? -17.683 6.783 16.148 1.00 93.25 130 THR A CA 1
ATOM 1017 C C . THR A 1 130 ? -18.956 7.603 16.321 1.00 93.25 130 THR A C 1
ATOM 1019 O O . THR A 1 130 ? -19.580 7.991 15.334 1.00 93.25 130 THR A O 1
ATOM 1022 N N . SER A 1 131 ? -19.358 7.842 17.567 1.00 91.88 131 SER A N 1
ATOM 1023 C CA . SER A 1 131 ? -20.518 8.660 17.927 1.00 91.88 131 SER A CA 1
ATOM 1024 C C . SER A 1 131 ? -20.298 9.240 19.319 1.00 91.88 131 SER A C 1
ATOM 1026 O O . SER A 1 131 ? -19.900 8.504 20.219 1.00 91.88 131 SER A O 1
ATOM 1028 N N . ASP A 1 132 ? -20.577 10.529 19.512 1.00 92.88 132 ASP A N 1
ATOM 1029 C CA . ASP A 1 132 ? -20.422 11.191 20.816 1.00 92.88 132 ASP A CA 1
ATOM 1030 C C . ASP A 1 132 ? -21.323 10.562 21.897 1.00 92.88 132 ASP A C 1
ATOM 1032 O O . ASP A 1 132 ? -20.947 10.500 23.068 1.00 92.88 132 ASP A O 1
ATOM 1036 N N . ASP A 1 133 ? -22.455 9.979 21.491 1.00 92.75 133 ASP A N 1
ATOM 1037 C CA . ASP A 1 133 ? -23.380 9.252 22.369 1.00 92.75 133 ASP A CA 1
ATOM 1038 C C . ASP A 1 133 ? -22.847 7.870 22.799 1.00 92.75 133 ASP A C 1
ATOM 1040 O O . ASP A 1 133 ? -23.376 7.236 23.719 1.00 92.75 133 ASP A O 1
ATOM 1044 N N . ILE A 1 134 ? -21.798 7.368 22.137 1.00 90.56 134 ILE A N 1
ATOM 1045 C CA . ILE A 1 134 ? -21.198 6.058 22.393 1.00 90.56 134 ILE A CA 1
ATOM 1046 C C . ILE A 1 134 ? -19.773 6.255 22.901 1.00 90.56 134 ILE A C 1
ATOM 1048 O O . ILE A 1 134 ? -18.852 6.542 22.143 1.00 90.56 134 ILE A O 1
ATOM 1052 N N . LEU A 1 135 ? -19.590 6.071 24.212 1.00 90.44 135 LEU A N 1
ATOM 1053 C CA . LEU A 1 135 ? -18.291 6.217 24.883 1.00 90.44 135 LEU A CA 1
ATOM 1054 C C . LEU A 1 135 ? -17.580 7.544 24.549 1.00 90.44 135 LEU A C 1
ATOM 1056 O O . LEU A 1 135 ? -16.360 7.573 24.377 1.00 90.44 135 LEU A O 1
ATOM 1060 N N . GLY A 1 136 ? -18.348 8.634 24.429 1.00 91.69 136 GLY A N 1
ATOM 1061 C CA . GLY A 1 136 ? -17.813 9.976 24.201 1.00 91.69 136 GLY A CA 1
ATOM 1062 C C . GLY A 1 136 ? -17.043 10.123 22.888 1.00 91.69 136 GLY A C 1
ATOM 1063 O O . GLY A 1 136 ? -16.036 10.824 22.866 1.00 91.69 136 GLY A O 1
ATOM 1064 N N . GLY A 1 137 ? -17.449 9.420 21.825 1.00 93.06 137 GLY A N 1
ATOM 1065 C CA . GLY A 1 137 ? -16.780 9.499 20.524 1.00 93.06 137 GLY A CA 1
ATOM 1066 C C . GLY A 1 137 ? -15.563 8.580 20.385 1.00 93.06 137 GLY A C 1
ATOM 1067 O O . GLY A 1 137 ? -14.826 8.666 19.401 1.00 93.06 137 GLY A O 1
ATOM 1068 N N . THR A 1 138 ? -15.338 7.663 21.328 1.00 95.06 138 THR A N 1
ATOM 1069 C CA . THR A 1 138 ? -14.299 6.637 21.170 1.00 95.06 138 THR A CA 1
ATOM 1070 C C . THR A 1 138 ? -14.672 5.703 20.008 1.00 95.06 138 THR A C 1
ATOM 1072 O O . THR A 1 138 ? -15.808 5.230 19.965 1.00 95.06 138 THR A O 1
ATOM 1075 N N . PRO A 1 139 ? -13.765 5.402 19.058 1.00 95.50 139 PRO A N 1
ATOM 1076 C CA . PRO A 1 139 ? -14.035 4.426 18.007 1.00 95.50 139 PRO A CA 1
ATOM 1077 C C . PRO A 1 139 ? -14.304 3.033 18.593 1.00 95.50 139 PRO A C 1
ATOM 1079 O O . PRO A 1 139 ? -13.474 2.479 19.321 1.00 95.50 139 PRO A O 1
ATOM 1082 N N . VAL A 1 140 ? -15.454 2.455 18.254 1.00 96.50 140 VAL A N 1
ATOM 1083 C CA . VAL A 1 140 ? -15.902 1.140 18.735 1.00 96.50 140 VAL A CA 1
ATOM 1084 C C . VAL A 1 140 ? -16.249 0.209 17.579 1.00 96.50 140 VAL A C 1
ATOM 1086 O O . VAL A 1 140 ? -16.525 0.660 16.464 1.00 96.50 140 VAL A O 1
ATOM 1089 N N . ILE A 1 141 ? -16.295 -1.095 17.856 1.00 95.38 141 ILE A N 1
ATOM 1090 C CA . ILE A 1 141 ? -16.892 -2.067 16.936 1.00 95.38 141 ILE A CA 1
ATOM 1091 C C . ILE A 1 141 ? -18.401 -1.812 16.856 1.00 95.38 141 ILE A C 1
ATOM 1093 O O . ILE A 1 141 ? -19.099 -1.764 17.873 1.00 95.38 141 ILE A O 1
ATOM 1097 N N . ARG A 1 142 ? -18.910 -1.648 15.637 1.00 93.81 142 ARG A N 1
ATOM 1098 C CA . ARG A 1 142 ? -20.306 -1.330 15.337 1.00 93.81 142 ARG A CA 1
ATOM 1099 C C . ARG A 1 142 ? -21.254 -2.325 16.000 1.00 93.81 142 ARG A C 1
ATOM 1101 O O . ARG A 1 142 ? -21.066 -3.534 15.926 1.00 93.81 142 ARG A O 1
ATOM 1108 N N . GLY A 1 143 ? -22.301 -1.793 16.631 1.00 93.06 143 GLY A N 1
ATOM 1109 C CA . GLY A 1 143 ? -23.278 -2.592 17.378 1.00 93.06 143 GLY A CA 1
ATOM 1110 C C . GLY A 1 143 ? -22.803 -3.011 18.771 1.00 93.06 143 GLY A C 1
ATOM 1111 O O . GLY A 1 143 ? -23.536 -3.691 19.483 1.00 93.06 143 GLY A O 1
ATOM 1112 N N . THR A 1 144 ? -21.611 -2.581 19.189 1.00 93.12 144 THR A N 1
ATOM 1113 C CA . THR A 1 144 ? -21.051 -2.862 20.512 1.00 93.12 144 THR A CA 1
ATOM 1114 C C . THR A 1 144 ? -20.597 -1.571 21.200 1.00 93.12 144 THR A C 1
ATOM 1116 O O . THR A 1 144 ? -20.571 -0.497 20.600 1.00 93.12 144 THR A O 1
ATOM 1119 N N . ARG A 1 145 ? -20.214 -1.680 22.475 1.00 94.62 145 ARG A N 1
ATOM 1120 C CA . ARG A 1 145 ? -19.439 -0.653 23.192 1.00 94.62 145 ARG A CA 1
ATOM 1121 C C . ARG A 1 145 ? -17.990 -1.097 23.410 1.00 94.62 145 ARG A C 1
ATOM 1123 O O . ARG A 1 145 ? -17.394 -0.731 24.412 1.00 94.62 145 ARG A O 1
ATOM 1130 N N . VAL A 1 146 ? -17.450 -1.935 22.526 1.00 95.12 146 VAL A N 1
ATOM 1131 C CA . VAL A 1 146 ? -16.074 -2.437 22.622 1.00 95.12 146 VAL A CA 1
ATOM 1132 C C . VAL A 1 146 ? -15.152 -1.497 21.839 1.00 95.12 146 VAL A C 1
ATOM 1134 O O . VAL A 1 146 ? -15.305 -1.407 20.615 1.00 95.12 146 VAL A O 1
ATOM 1137 N N . PRO A 1 147 ? -14.217 -0.783 22.494 1.00 96.06 147 PRO A N 1
ATOM 1138 C CA . PRO A 1 147 ? -13.258 0.079 21.813 1.00 96.06 147 PRO A CA 1
ATOM 1139 C C . PRO A 1 147 ? -12.344 -0.711 20.878 1.00 96.06 147 PRO A C 1
ATOM 1141 O O . PRO A 1 147 ? -11.831 -1.772 21.231 1.00 96.06 147 PRO A O 1
ATOM 1144 N N . VAL A 1 148 ? -12.073 -0.164 19.692 1.00 95.00 148 VAL A N 1
ATOM 1145 C CA . VAL A 1 148 ? -11.172 -0.813 18.718 1.00 95.00 148 VAL A CA 1
ATOM 1146 C C . VAL A 1 148 ? -9.750 -0.969 19.259 1.00 95.00 148 VAL A C 1
ATOM 1148 O O . VAL A 1 148 ? -9.055 -1.926 18.926 1.00 95.00 148 VAL A O 1
ATOM 1151 N N . TYR A 1 149 ? -9.323 -0.040 20.114 1.00 93.38 149 TYR A N 1
ATOM 1152 C CA . TYR A 1 149 ? -7.996 -0.052 20.720 1.00 93.38 149 TYR A CA 1
ATOM 1153 C C . TYR A 1 149 ? -7.839 -1.171 21.752 1.00 93.38 149 TYR A C 1
ATOM 1155 O O . TYR A 1 149 ? -6.756 -1.740 21.846 1.00 93.38 149 TYR A O 1
ATOM 1163 N N . ASP A 1 150 ? -8.915 -1.545 22.448 1.00 94.56 150 ASP A N 1
ATOM 1164 C CA . ASP A 1 150 ? -8.900 -2.663 23.395 1.00 94.56 150 ASP A CA 1
ATOM 1165 C C . ASP A 1 150 ? -8.778 -3.994 22.648 1.00 94.56 150 ASP A C 1
ATOM 1167 O O . ASP A 1 150 ? -7.989 -4.854 23.035 1.00 94.56 150 ASP A O 1
ATOM 1171 N N . VAL A 1 151 ? -9.485 -4.139 21.520 1.00 92.56 151 VAL A N 1
ATOM 1172 C CA . VAL A 1 151 ? -9.338 -5.303 20.630 1.00 92.56 151 VAL A CA 1
ATOM 1173 C C . VAL A 1 151 ? -7.908 -5.387 20.096 1.00 92.56 151 VAL A C 1
ATOM 1175 O O . VAL A 1 151 ? -7.287 -6.445 20.157 1.00 92.56 151 VAL A O 1
ATOM 1178 N N . ALA A 1 152 ? -7.355 -4.270 19.615 1.00 91.06 152 ALA A N 1
ATOM 1179 C CA . ALA A 1 152 ? -5.980 -4.228 19.126 1.00 91.06 152 ALA A CA 1
ATOM 1180 C C . ALA A 1 152 ? -4.964 -4.593 20.223 1.00 91.06 152 ALA A C 1
ATOM 1182 O O . ALA A 1 152 ? -4.024 -5.341 19.959 1.00 91.06 152 ALA A O 1
ATOM 1183 N N . ALA A 1 153 ? -5.166 -4.109 21.453 1.00 92.75 153 ALA A N 1
ATOM 1184 C CA . ALA A 1 153 ? -4.327 -4.445 22.598 1.00 92.75 153 ALA A CA 1
ATOM 1185 C C . ALA A 1 153 ? -4.427 -5.931 22.973 1.00 92.75 153 ALA A C 1
ATOM 1187 O O . ALA A 1 153 ? -3.405 -6.554 23.248 1.00 92.75 153 ALA A O 1
ATOM 1188 N N . ALA A 1 154 ? -5.626 -6.518 22.931 1.00 93.38 154 ALA A N 1
ATOM 1189 C CA . ALA A 1 154 ? -5.826 -7.940 23.195 1.00 93.38 154 ALA A CA 1
ATOM 1190 C C . ALA A 1 154 ? -5.126 -8.823 22.146 1.00 93.38 154 ALA A C 1
ATOM 1192 O O . ALA A 1 154 ? -4.428 -9.771 22.498 1.00 93.38 154 ALA A O 1
ATOM 1193 N N . VAL A 1 155 ? -5.235 -8.474 20.861 1.00 91.88 155 VAL A N 1
ATOM 1194 C CA . VAL A 1 155 ? -4.517 -9.187 19.792 1.00 91.88 155 VAL A CA 1
ATOM 1195 C C . VAL A 1 155 ? -3.002 -9.044 19.961 1.00 91.88 155 VAL A C 1
ATOM 1197 O O . VAL A 1 155 ? -2.278 -10.025 19.833 1.00 91.88 155 VAL A O 1
ATOM 1200 N N . ALA A 1 156 ? -2.512 -7.845 20.293 1.00 90.69 156 ALA A N 1
ATOM 1201 C CA . ALA A 1 156 ? -1.087 -7.612 20.541 1.00 90.69 156 ALA A CA 1
ATOM 1202 C C . ALA A 1 156 ? -0.553 -8.375 21.766 1.00 90.69 156 ALA A C 1
ATOM 1204 O O . ALA A 1 156 ? 0.633 -8.689 21.819 1.00 90.69 156 ALA A O 1
ATOM 1205 N N . ALA A 1 157 ? -1.420 -8.674 22.734 1.00 94.06 157 ALA A N 1
ATOM 1206 C CA . ALA A 1 157 ? -1.123 -9.506 23.894 1.00 94.06 157 ALA A 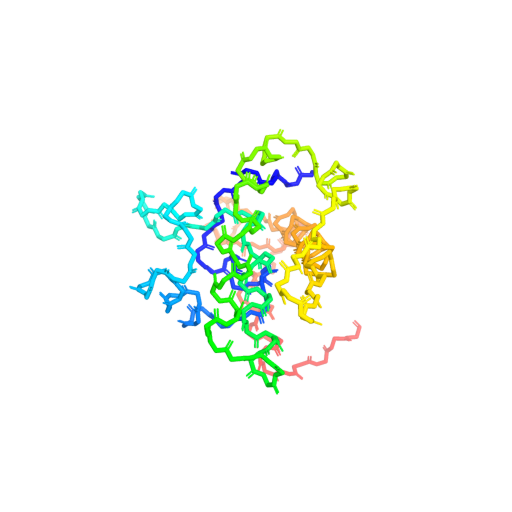CA 1
ATOM 1207 C C . ALA A 1 157 ? -1.368 -11.010 23.649 1.00 94.06 157 ALA A C 1
ATOM 1209 O O . ALA A 1 157 ? -1.305 -11.789 24.597 1.00 94.06 157 ALA A O 1
ATOM 1210 N N . GLU A 1 158 ? -1.634 -11.416 22.400 1.00 92.06 158 GLU A N 1
ATOM 1211 C CA . GLU A 1 158 ? -1.824 -12.810 21.974 1.00 92.06 158 GLU A CA 1
ATOM 1212 C C . GLU A 1 158 ? -2.966 -13.539 22.705 1.00 92.06 158 GLU A C 1
ATOM 1214 O O . GLU A 1 158 ? -2.926 -14.755 22.906 1.00 92.06 158 GLU A O 1
ATOM 1219 N N . TYR A 1 159 ? -4.018 -12.809 23.093 1.00 90.44 159 TYR A N 1
ATOM 1220 C CA . TYR A 1 159 ? -5.224 -13.448 23.617 1.00 90.44 159 TYR A CA 1
ATOM 1221 C C . TYR A 1 159 ? -5.878 -14.347 22.546 1.00 90.44 159 TYR A C 1
ATOM 1223 O O . TYR A 1 159 ? -5.894 -13.977 21.367 1.00 90.44 159 TYR A O 1
ATOM 1231 N N . PRO A 1 160 ? -6.447 -15.509 22.930 1.00 87.50 160 PRO A N 1
ATOM 1232 C CA . PRO A 1 160 ? -7.114 -16.410 21.993 1.00 87.50 160 PRO A CA 1
ATOM 1233 C C . PRO A 1 160 ? -8.272 -15.738 21.248 1.00 87.50 160 PRO A C 1
ATOM 1235 O O . PRO A 1 160 ? -9.070 -15.012 21.842 1.00 87.50 160 PRO A O 1
ATOM 1238 N N . ILE A 1 161 ? -8.370 -16.026 19.950 1.00 82.81 161 ILE A N 1
ATOM 1239 C CA . ILE A 1 161 ? -9.497 -15.654 19.093 1.00 82.81 161 ILE A CA 1
ATOM 1240 C C . ILE A 1 161 ? -10.273 -16.951 18.840 1.00 82.81 161 ILE A C 1
ATOM 1242 O O . ILE A 1 161 ? -9.908 -17.718 17.949 1.00 82.81 161 ILE A O 1
ATOM 1246 N N . GLU A 1 162 ? -11.259 -17.236 19.693 1.00 63.00 162 GLU A N 1
ATOM 1247 C CA . GLU A 1 162 ? -12.187 -18.374 19.550 1.00 63.00 162 GLU A CA 1
ATOM 1248 C C . GLU A 1 162 ? -13.482 -17.961 18.842 1.00 63.00 162 GLU A C 1
ATOM 1250 O O . GLU A 1 162 ? -13.998 -16.856 19.137 1.00 63.00 162 GLU A O 1
#

Sequence (162 aa):
MTAVTEMLKATEAAVVSRVSLRDINRVIDERILPDAFVSLDNGRHVLAGACSFIAFYFESAKRLTSEERLFAIKTAGPRLTRSRALAWAALLREDWTVRDEFLTIDLLPFVKGTSERLDDLGAAREIVCTSDDILGGTPVIRGTRVPVYDVAAAVAAEYPIE

Radius of gyration: 17.78 Å; chains: 1; bounding box: 42×36×47 Å

pLDDT: mean 93.7, std 6.61, range [50.06, 98.69]